Protein AF-A0A3M3B3Z9-F1 (afdb_monomer_lite)

Radius of gyration: 20.74 Å; chains: 1; bounding box: 41×20×55 Å

Secondary structure (DSSP, 8-state):
-HHHHHHHHHHHHHHHHHHHHHHHHTSPP-SS----TT-SS----EE-TT--EE-

Foldseek 3Di:
DVVVVVVVVVVVVVVVVVVVVVVVVPDDDDDDDDDDPPDPDDDDWDADPVGDTDD

Organism: Pseudomonas syringae pv. maculicola (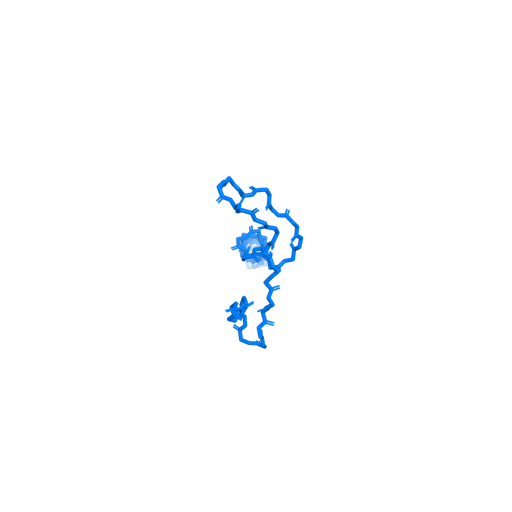NCBI:txid59511)

Sequence (55 aa):
MKRSLVILAIIIAIIAGGAGWYVNSKQPVRDGEIAMSRLQAPVTLRYDERGVPHI

pLDDT: mean 94.89, std 5.29, range [62.84, 98.75]

InterPro domains:
  IPR023343 Penicillin amidase type, domain 1 [G3DSA:1.10.439.10] (13-55)

Structure (mmCIF, N/CA/C/O backbone):
data_AF-A0A3M3B3Z9-F1
#
_entry.id   AF-A0A3M3B3Z9-F1
#
loop_
_atom_site.group_PDB
_atom_site.id
_atom_site.type_symbol
_atom_site.label_atom_id
_atom_site.label_alt_id
_atom_site.label_comp_id
_atom_site.label_asym_id
_atom_site.label_entity_id
_atom_site.label_seq_id
_atom_site.pdbx_PDB_ins_code
_atom_site.Cartn_x
_atom_site.Cartn_y
_atom_site.Cartn_z
_atom_site.occupancy
_atom_site.B_iso_or_equiv
_atom_site.auth_seq_id
_atom_site.auth_comp_id
_atom_site.auth_asym_id
_atom_site.auth_atom_id
_atom_site.pdbx_PDB_model_num
ATOM 1 N N . MET A 1 1 ? -26.608 7.288 30.912 1.00 62.84 1 MET A N 1
ATOM 2 C CA . MET A 1 1 ? -25.775 6.065 30.821 1.00 62.84 1 MET A CA 1
ATOM 3 C C . MET A 1 1 ? -26.007 5.276 29.528 1.00 62.84 1 MET A C 1
ATOM 5 O O . MET A 1 1 ? -25.063 5.139 28.770 1.00 62.84 1 MET A O 1
ATOM 9 N N . LYS A 1 2 ? -27.224 4.813 29.188 1.00 79.56 2 LYS A N 1
ATOM 10 C CA . LYS A 1 2 ? -27.443 4.050 27.931 1.00 79.56 2 LYS A CA 1
ATOM 11 C C . LYS A 1 2 ? -27.166 4.859 26.651 1.00 79.56 2 LYS A C 1
ATOM 13 O O . LYS A 1 2 ? -26.464 4.389 25.770 1.00 79.56 2 LYS A O 1
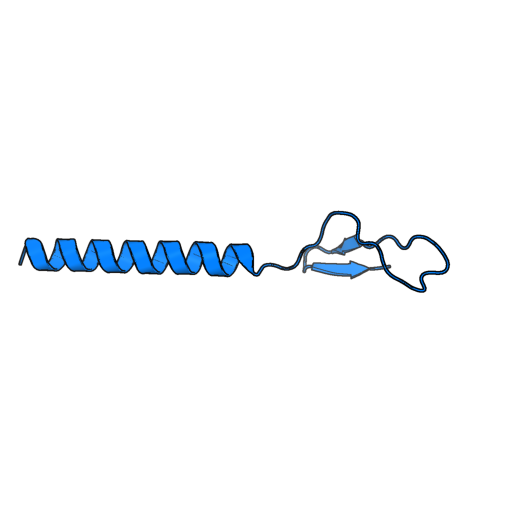ATOM 18 N N . ARG A 1 3 ? -27.658 6.104 26.573 1.00 90.88 3 ARG A N 1
ATOM 19 C CA . ARG A 1 3 ? -27.477 6.965 25.384 1.00 90.88 3 ARG A CA 1
ATOM 20 C C . ARG A 1 3 ? -26.023 7.386 25.155 1.00 90.88 3 ARG A C 1
ATOM 22 O O . ARG A 1 3 ? -25.577 7.400 24.020 1.00 90.88 3 ARG A O 1
ATOM 29 N N . SER A 1 4 ? -25.277 7.676 26.221 1.00 95.06 4 SER A N 1
ATOM 30 C CA . SER A 1 4 ? -23.864 8.063 26.123 1.00 95.06 4 SER A CA 1
ATOM 31 C C . SE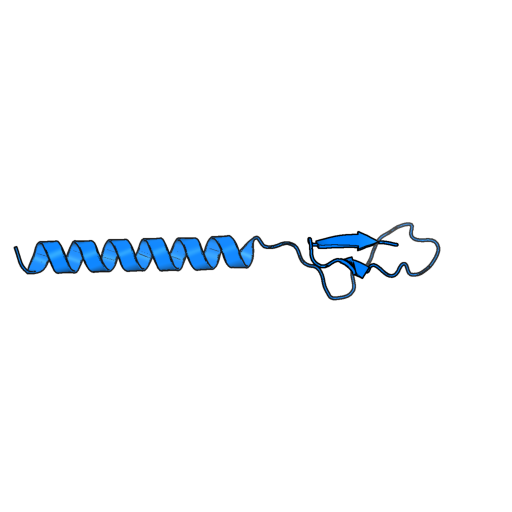R A 1 4 ? -22.984 6.922 25.610 1.00 95.06 4 SER A C 1
ATOM 33 O O . SER A 1 4 ? -22.105 7.163 24.794 1.00 95.06 4 SER A O 1
ATOM 35 N N . LEU A 1 5 ? -23.253 5.679 26.029 1.00 96.38 5 LEU A N 1
ATOM 36 C CA . LEU A 1 5 ? -22.540 4.502 25.521 1.00 96.38 5 LEU A CA 1
ATOM 37 C C . LEU A 1 5 ? -22.845 4.239 24.043 1.00 96.38 5 LEU A C 1
ATOM 39 O O . LEU A 1 5 ? -21.937 3.928 23.282 1.00 96.38 5 LEU A O 1
ATOM 43 N N . VAL A 1 6 ? -24.102 4.419 23.623 1.00 96.81 6 VAL A N 1
ATOM 44 C CA . VAL A 1 6 ? -24.486 4.304 22.207 1.00 96.81 6 VAL A CA 1
ATOM 45 C C . VAL A 1 6 ? -23.786 5.370 21.362 1.00 96.81 6 VAL A C 1
ATOM 47 O O . VAL A 1 6 ? -23.220 5.043 20.325 1.00 96.81 6 VAL A O 1
ATOM 50 N N . ILE A 1 7 ? -23.761 6.626 21.820 1.00 97.44 7 ILE A N 1
ATOM 51 C CA . ILE A 1 7 ? -23.055 7.713 21.123 1.00 97.44 7 ILE A CA 1
ATOM 52 C C . ILE A 1 7 ? -21.560 7.397 21.007 1.00 97.44 7 ILE A C 1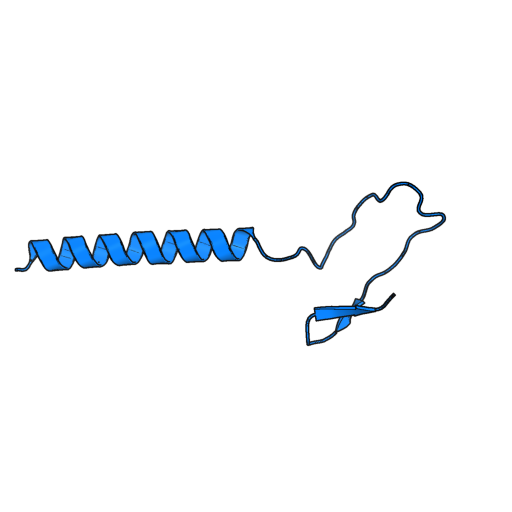
ATOM 54 O O . ILE A 1 7 ? -20.990 7.528 19.928 1.00 97.44 7 ILE A O 1
ATOM 58 N N . LEU A 1 8 ? -20.935 6.932 22.091 1.00 97.75 8 LEU A N 1
ATOM 59 C CA . LEU A 1 8 ? -19.525 6.554 22.077 1.00 97.75 8 LEU A CA 1
ATOM 60 C C . LEU A 1 8 ? -19.249 5.415 21.085 1.00 97.75 8 LEU A C 1
ATOM 62 O O . LEU A 1 8 ? -18.298 5.502 20.312 1.00 97.75 8 LEU A O 1
ATOM 66 N N . ALA A 1 9 ? -20.094 4.382 21.061 1.00 98.00 9 ALA A N 1
ATOM 67 C CA . ALA A 1 9 ? -19.961 3.274 20.118 1.00 98.00 9 ALA A CA 1
ATOM 68 C C . ALA A 1 9 ? -20.057 3.744 18.657 1.00 98.00 9 ALA A C 1
ATOM 70 O O . ALA A 1 9 ? -19.268 3.308 17.821 1.00 98.00 9 ALA A O 1
ATOM 71 N N . ILE A 1 10 ? -20.968 4.677 18.357 1.00 98.38 10 ILE A N 1
ATOM 72 C CA . ILE A 1 10 ? -21.102 5.267 17.017 1.00 98.38 10 ILE A CA 1
ATOM 73 C C . ILE A 1 10 ? -19.841 6.053 16.638 1.00 98.38 10 ILE A C 1
ATOM 75 O O . ILE A 1 10 ? -19.328 5.882 15.535 1.00 98.38 10 ILE A O 1
ATOM 79 N N . ILE A 1 11 ? -19.308 6.876 17.547 1.00 98.62 11 ILE A N 1
ATOM 80 C CA . ILE A 1 11 ? -18.075 7.640 17.299 1.00 98.62 11 ILE A CA 1
ATOM 81 C C . ILE A 1 11 ? -16.909 6.694 16.994 1.00 98.62 11 ILE A C 1
ATOM 83 O O . ILE A 1 11 ? -16.193 6.900 16.015 1.00 98.62 11 ILE A O 1
ATOM 87 N N . ILE A 1 12 ? -16.745 5.631 17.787 1.00 98.69 12 ILE A N 1
ATOM 88 C CA . ILE A 1 12 ? -15.694 4.631 17.567 1.00 98.69 12 ILE A CA 1
ATOM 89 C C . ILE A 1 12 ? -15.864 3.957 16.201 1.00 98.69 12 ILE A C 1
ATOM 91 O O . ILE A 1 12 ? -14.886 3.829 15.466 1.00 98.69 12 ILE A O 1
ATOM 95 N N . ALA A 1 13 ? -17.088 3.570 15.832 1.00 98.69 13 ALA A N 1
ATOM 96 C CA . ALA A 1 13 ? -17.362 2.948 14.538 1.00 98.69 13 ALA A CA 1
ATOM 97 C C . ALA A 1 13 ? -17.012 3.877 13.362 1.00 98.69 13 ALA A C 1
ATOM 99 O O . ALA A 1 13 ? -16.389 3.434 12.397 1.00 98.69 13 ALA A O 1
ATOM 100 N N . ILE A 1 14 ? -17.349 5.167 13.461 1.00 98.75 14 ILE A N 1
ATOM 101 C CA . ILE A 1 14 ? -17.013 6.169 12.438 1.00 98.75 14 ILE A CA 1
ATOM 102 C C . ILE A 1 14 ? -15.495 6.330 12.316 1.00 98.75 14 ILE A C 1
ATOM 104 O O . ILE A 1 14 ? -14.970 6.314 11.204 1.00 98.75 14 ILE A O 1
ATOM 108 N N . ILE A 1 15 ? -14.782 6.450 13.440 1.00 98.75 15 ILE A N 1
ATOM 109 C CA . ILE A 1 15 ? -13.321 6.600 13.438 1.00 98.75 15 ILE A CA 1
ATOM 110 C C . ILE A 1 15 ? -12.654 5.358 12.843 1.00 98.75 15 ILE A C 1
ATOM 112 O O . ILE A 1 15 ? -11.792 5.491 11.978 1.00 98.75 15 ILE A O 1
ATOM 116 N N . ALA A 1 16 ? -13.062 4.159 13.263 1.00 98.62 16 ALA A N 1
ATOM 117 C CA . ALA A 1 16 ? -12.500 2.910 12.759 1.00 98.62 16 ALA A CA 1
ATOM 118 C C . ALA A 1 16 ? -12.760 2.736 11.255 1.00 98.62 16 ALA A C 1
ATOM 120 O O . ALA A 1 16 ? -11.841 2.400 10.508 1.00 98.62 16 ALA A O 1
ATOM 121 N N . GLY A 1 17 ? -13.983 3.024 10.798 1.00 98.56 17 GLY A N 1
ATOM 122 C CA . GLY A 1 17 ? -14.332 2.980 9.378 1.00 98.56 17 GLY A CA 1
ATOM 123 C C . GLY A 1 17 ? -13.539 3.994 8.552 1.00 98.56 17 GLY A C 1
ATOM 124 O O . GLY A 1 17 ? -12.959 3.638 7.527 1.00 98.56 17 GLY A O 1
ATOM 125 N N . GLY A 1 18 ? -13.448 5.238 9.029 1.00 98.50 18 GLY A N 1
ATOM 126 C CA . GLY A 1 18 ? -12.681 6.298 8.374 1.00 98.50 18 GLY A CA 1
ATOM 127 C C . GLY A 1 18 ? -11.184 5.991 8.311 1.00 98.50 18 GLY A C 1
ATOM 128 O O . GLY A 1 18 ? -10.572 6.143 7.256 1.00 98.50 18 GLY A O 1
ATOM 129 N N . ALA A 1 19 ? -10.602 5.495 9.405 1.00 98.38 19 ALA A N 1
ATOM 130 C CA . ALA A 1 19 ? -9.204 5.076 9.449 1.00 98.38 19 ALA A CA 1
ATOM 131 C C . ALA A 1 19 ? -8.938 3.893 8.507 1.00 98.38 19 ALA A C 1
ATOM 133 O O . ALA A 1 19 ? -7.963 3.921 7.758 1.00 98.38 19 ALA A O 1
ATOM 134 N N . GLY A 1 20 ? -9.820 2.889 8.492 1.00 98.31 20 GLY A N 1
ATOM 135 C CA . GLY A 1 20 ? -9.712 1.740 7.593 1.00 98.31 20 GLY A CA 1
ATOM 136 C C . GLY A 1 20 ? -9.757 2.148 6.120 1.00 98.31 20 GLY A C 1
ATOM 137 O O . GLY A 1 20 ? -8.888 1.749 5.344 1.00 98.31 20 GLY A O 1
ATOM 138 N N . TRP A 1 21 ? -10.715 3.002 5.750 1.00 98.25 21 TRP A N 1
ATOM 139 C CA . TRP A 1 21 ? -10.814 3.549 4.396 1.00 98.25 21 TRP A CA 1
ATOM 140 C C . TRP A 1 21 ? -9.576 4.367 4.015 1.00 98.25 21 TRP A C 1
ATOM 142 O O . TRP A 1 21 ? -8.996 4.154 2.950 1.00 98.25 21 TRP A O 1
ATOM 152 N N . TYR A 1 22 ? -9.119 5.250 4.908 1.00 98.00 22 TYR A N 1
ATOM 153 C CA . TYR A 1 22 ? -7.936 6.072 4.675 1.00 98.00 22 TYR A CA 1
ATOM 154 C C . TYR A 1 22 ? -6.687 5.215 4.450 1.00 98.00 22 TYR A C 1
ATOM 156 O O . TYR A 1 22 ? -6.020 5.370 3.429 1.00 98.00 22 TYR A O 1
ATOM 164 N N . VAL A 1 23 ? -6.404 4.267 5.349 1.00 97.62 23 VAL A N 1
ATOM 165 C CA . VAL A 1 23 ? -5.242 3.374 5.236 1.00 97.62 23 VAL A CA 1
ATOM 166 C C . VAL A 1 23 ? -5.305 2.558 3.949 1.00 97.62 23 VAL A C 1
ATOM 16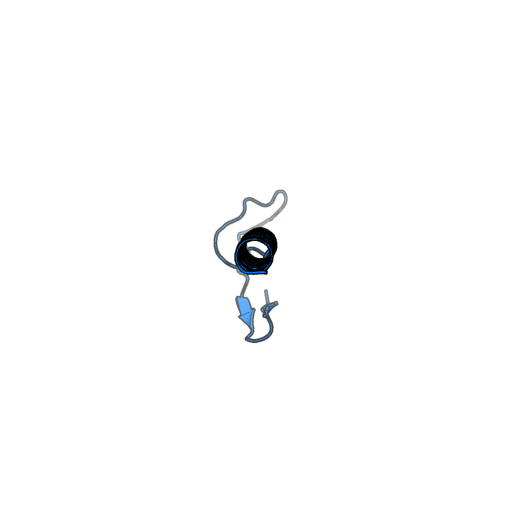8 O O . VAL A 1 23 ? -4.305 2.483 3.242 1.00 97.62 23 VAL A O 1
ATOM 171 N N . ASN A 1 24 ? -6.464 1.984 3.613 1.00 96.12 24 ASN A N 1
ATOM 172 C CA . ASN A 1 24 ? -6.625 1.194 2.394 1.00 96.12 24 ASN A CA 1
ATOM 173 C C . ASN A 1 24 ? -6.403 2.033 1.123 1.00 96.12 24 ASN A C 1
ATOM 175 O O . ASN A 1 24 ? -5.659 1.616 0.241 1.00 96.12 24 ASN A O 1
ATOM 179 N N . SER A 1 25 ? -6.954 3.249 1.071 1.00 95.56 25 SER A N 1
ATOM 180 C CA . SER A 1 25 ? -6.807 4.154 -0.080 1.00 95.56 25 SER A CA 1
ATOM 181 C C . SER A 1 25 ? -5.382 4.681 -0.299 1.00 95.56 25 SER A C 1
ATOM 183 O O . SER A 1 25 ? -5.081 5.226 -1.360 1.00 95.56 25 SER A O 1
ATOM 185 N N . LYS A 1 26 ? -4.510 4.563 0.710 1.00 95.56 26 LYS A N 1
ATOM 186 C CA . LYS A 1 26 ? -3.133 5.075 0.690 1.00 95.56 26 LYS A CA 1
ATOM 187 C C . LYS A 1 26 ? -2.077 3.976 0.558 1.00 95.56 26 LYS A C 1
ATOM 189 O O . LYS A 1 26 ? -0.890 4.267 0.699 1.00 95.56 26 LYS A O 1
ATOM 194 N N . GLN A 1 27 ? -2.476 2.732 0.295 1.00 93.88 27 GLN A N 1
ATOM 195 C CA . GLN A 1 27 ? -1.517 1.652 0.060 1.00 93.88 27 GLN A CA 1
ATOM 196 C C . GLN A 1 27 ? -0.780 1.841 -1.281 1.00 93.88 27 GLN A C 1
ATOM 198 O O . GLN A 1 27 ? -1.357 2.383 -2.226 1.00 93.88 27 GLN A O 1
ATOM 203 N N . PRO A 1 28 ? 0.489 1.403 -1.394 1.00 92.31 28 PRO A N 1
ATOM 204 C CA . PRO A 1 28 ? 1.207 1.406 -2.665 1.00 92.31 28 PRO A CA 1
ATOM 205 C C . PRO A 1 28 ? 0.508 0.538 -3.715 1.00 92.31 28 PRO A C 1
ATOM 207 O O . PRO A 1 28 ? 0.100 -0.586 -3.422 1.00 92.31 28 PRO A O 1
ATOM 210 N N . VAL A 1 29 ? 0.443 1.027 -4.952 1.00 90.94 29 VAL A N 1
ATOM 211 C CA . VAL A 1 29 ? 0.013 0.226 -6.105 1.00 90.94 29 VAL A CA 1
ATOM 212 C C . VAL A 1 29 ? 1.179 -0.670 -6.522 1.00 90.94 29 VAL A C 1
ATOM 214 O O . VAL A 1 29 ? 2.259 -0.164 -6.821 1.00 90.94 29 VAL A O 1
ATOM 217 N N . ARG A 1 30 ? 0.979 -1.993 -6.492 1.00 93.12 30 ARG A N 1
ATOM 218 C CA . ARG A 1 30 ? 2.016 -3.002 -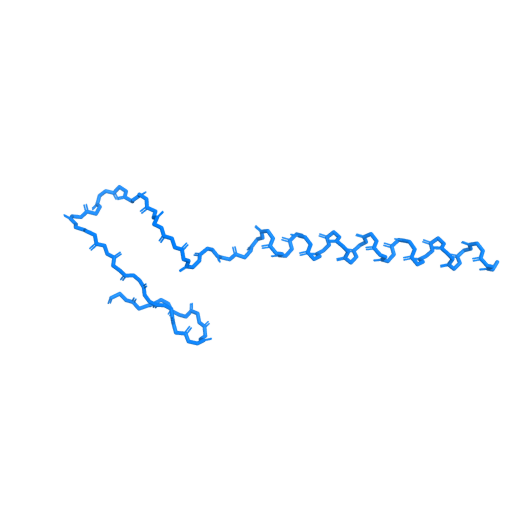6.795 1.00 93.12 30 ARG A CA 1
ATOM 219 C C . ARG A 1 30 ? 1.740 -3.829 -8.047 1.00 93.12 30 ARG A C 1
ATOM 221 O O . ARG A 1 30 ? 2.629 -4.535 -8.502 1.00 93.12 30 ARG A O 1
ATOM 228 N N . ASP A 1 31 ? 0.543 -3.702 -8.603 1.00 92.62 31 ASP A N 1
ATOM 229 C CA . ASP A 1 31 ? 0.100 -4.428 -9.785 1.00 92.62 31 ASP A CA 1
ATOM 230 C C . ASP A 1 31 ? -0.502 -3.457 -10.801 1.00 92.62 31 ASP A C 1
ATOM 232 O O . ASP A 1 31 ? -1.028 -2.398 -10.441 1.00 92.62 31 ASP A O 1
ATOM 236 N N . GLY A 1 32 ? -0.444 -3.846 -12.072 1.00 93.94 32 GLY A N 1
ATOM 237 C CA . GLY A 1 32 ? -0.916 -3.056 -13.203 1.00 93.94 32 GLY A CA 1
ATOM 238 C C . GLY A 1 32 ? 0.219 -2.468 -14.036 1.00 93.94 32 GLY A C 1
ATOM 239 O O . GLY A 1 32 ? 1.397 -2.745 -13.820 1.00 93.94 32 GLY A O 1
ATOM 240 N N . GLU A 1 33 ? -0.159 -1.649 -15.011 1.00 95.06 33 GLU A N 1
ATOM 241 C CA . GLU A 1 33 ? 0.768 -0.988 -15.924 1.00 95.06 33 GLU A CA 1
ATOM 242 C C . GLU A 1 33 ? 0.688 0.525 -15.743 1.00 95.06 33 GLU A C 1
ATOM 244 O O . GLU A 1 33 ? -0.394 1.101 -15.610 1.00 95.06 33 GLU A O 1
ATOM 249 N N . ILE A 1 34 ? 1.848 1.180 -15.744 1.00 94.12 34 ILE A N 1
ATOM 250 C CA . ILE A 1 34 ? 1.946 2.635 -15.651 1.00 94.12 34 ILE A CA 1
ATOM 251 C C . ILE A 1 34 ? 2.777 3.127 -16.828 1.00 94.12 34 ILE A C 1
ATOM 253 O O . ILE A 1 34 ? 3.920 2.715 -17.022 1.00 94.12 34 ILE A O 1
ATOM 257 N N . ALA A 1 35 ? 2.207 4.053 -17.597 1.00 94.62 35 ALA A N 1
ATOM 258 C CA . ALA A 1 35 ? 2.934 4.737 -18.652 1.00 94.62 35 ALA A CA 1
ATOM 259 C C . ALA A 1 35 ? 4.025 5.622 -18.031 1.00 94.62 35 ALA A C 1
ATOM 261 O O . ALA A 1 35 ? 3.734 6.604 -17.345 1.00 94.62 35 ALA A O 1
ATOM 262 N N . MET A 1 36 ? 5.287 5.278 -18.281 1.00 93.19 36 MET A N 1
ATOM 263 C CA . MET A 1 36 ? 6.436 6.020 -17.775 1.00 93.19 36 MET A CA 1
ATOM 264 C C . MET A 1 36 ? 7.208 6.646 -18.934 1.00 93.19 36 MET A C 1
ATOM 266 O O . MET A 1 36 ? 7.712 5.968 -19.829 1.00 93.19 36 MET A O 1
ATOM 270 N N . SER A 1 37 ? 7.300 7.975 -18.919 1.00 95.81 37 SER A N 1
ATOM 271 C CA . SER A 1 37 ? 8.069 8.722 -19.914 1.00 95.81 37 SER A CA 1
ATOM 272 C C . SER A 1 37 ? 9.550 8.336 -19.863 1.00 95.81 37 SER A C 1
ATOM 274 O O . SER A 1 37 ? 10.084 8.149 -18.771 1.00 95.81 37 SER A O 1
ATOM 276 N N . ARG A 1 38 ? 10.227 8.343 -21.018 1.00 95.56 38 ARG A N 1
ATOM 277 C CA . ARG A 1 38 ? 11.677 8.092 -21.165 1.00 95.56 38 ARG A CA 1
ATOM 278 C C . ARG A 1 38 ? 12.145 6.654 -20.906 1.00 95.56 38 ARG A C 1
ATOM 280 O O . ARG A 1 38 ? 13.351 6.418 -20.915 1.00 95.56 38 ARG A O 1
ATOM 287 N N . LEU A 1 39 ? 11.239 5.691 -20.744 1.00 95.12 39 LEU A N 1
ATOM 288 C CA . LEU A 1 39 ? 11.614 4.284 -20.871 1.00 95.12 39 LEU A CA 1
ATOM 289 C C . LEU A 1 39 ? 12.013 3.983 -22.321 1.00 95.12 39 LEU A C 1
ATOM 291 O O . LEU A 1 39 ? 11.297 4.341 -23.253 1.00 95.12 39 LEU A O 1
ATOM 295 N N . GLN A 1 40 ? 13.162 3.330 -22.504 1.00 95.88 40 GLN A N 1
ATOM 296 C CA . GLN A 1 40 ? 13.620 2.878 -23.825 1.00 95.88 40 GLN A CA 1
ATOM 297 C C . GLN A 1 40 ? 12.893 1.601 -24.274 1.00 95.88 40 GLN A C 1
ATOM 299 O O . GLN A 1 40 ? 12.757 1.351 -25.467 1.00 95.88 40 GLN A O 1
ATOM 304 N N . ALA A 1 41 ? 12.424 0.804 -23.313 1.00 94.81 41 ALA A N 1
ATOM 305 C CA . ALA A 1 41 ? 11.674 -0.429 -23.507 1.00 94.81 41 ALA A CA 1
ATOM 306 C C . ALA A 1 41 ? 10.796 -0.702 -22.266 1.00 94.81 41 ALA A C 1
ATOM 308 O O . ALA A 1 41 ? 11.035 -0.094 -21.216 1.00 94.81 41 ALA A O 1
ATOM 309 N N . PRO A 1 42 ? 9.799 -1.602 -22.355 1.00 95.19 42 PRO A N 1
ATOM 310 C CA . PRO A 1 42 ? 9.023 -2.037 -21.196 1.00 95.19 42 PRO A CA 1
ATOM 311 C C . PRO A 1 42 ? 9.913 -2.624 -20.092 1.00 95.19 42 PRO A C 1
ATOM 313 O O . PRO A 1 42 ? 10.848 -3.371 -20.376 1.00 95.19 42 PRO A O 1
ATOM 316 N N . VAL A 1 43 ? 9.599 -2.311 -18.833 1.00 95.19 43 VAL A N 1
ATOM 317 C CA . VAL A 1 43 ? 10.303 -2.826 -17.649 1.00 95.19 43 VAL A CA 1
ATOM 318 C C . VAL A 1 43 ? 9.307 -3.587 -16.786 1.00 95.19 43 VAL A C 1
ATOM 320 O O . VAL A 1 43 ? 8.245 -3.063 -16.457 1.00 95.19 43 VAL A O 1
ATOM 323 N N . THR A 1 44 ? 9.647 -4.824 -16.428 1.00 95.62 44 THR A N 1
ATOM 324 C CA . THR A 1 44 ? 8.825 -5.657 -15.542 1.00 95.62 44 THR A CA 1
ATOM 325 C C . THR A 1 44 ? 9.332 -5.526 -14.113 1.00 95.62 44 THR A C 1
ATOM 327 O O . THR A 1 44 ? 10.531 -5.593 -13.878 1.00 95.62 44 THR A O 1
ATOM 330 N N . LEU A 1 45 ? 8.418 -5.358 -13.160 1.00 94.38 45 LEU A N 1
ATOM 331 C CA . LEU A 1 45 ? 8.721 -5.319 -11.732 1.00 94.38 45 LEU A CA 1
ATOM 332 C C . LEU A 1 45 ? 8.131 -6.554 -11.057 1.00 94.38 45 LEU A C 1
ATOM 334 O O . LEU A 1 45 ? 6.988 -6.929 -11.322 1.00 94.38 45 LEU A O 1
ATOM 338 N N . ARG A 1 46 ? 8.892 -7.171 -10.154 1.00 94.81 46 ARG A N 1
ATOM 339 C CA . ARG A 1 46 ? 8.402 -8.227 -9.263 1.00 94.81 46 ARG A CA 1
ATOM 340 C C . ARG A 1 46 ? 8.644 -7.833 -7.820 1.00 94.81 46 ARG A C 1
ATOM 342 O O . ARG A 1 46 ? 9.763 -7.505 -7.450 1.00 94.81 46 ARG A O 1
ATOM 349 N N . TYR A 1 47 ? 7.608 -7.909 -6.999 1.00 95.06 47 TYR A N 1
ATOM 350 C CA . TYR A 1 47 ? 7.729 -7.683 -5.565 1.00 95.06 47 TYR A CA 1
ATOM 351 C C . TYR A 1 47 ? 7.970 -9.010 -4.841 1.00 95.06 47 TYR A C 1
ATOM 353 O O . TYR A 1 47 ? 7.314 -10.007 -5.144 1.00 95.06 47 TYR A O 1
ATOM 361 N N . ASP A 1 48 ? 8.916 -9.033 -3.902 1.00 94.94 48 ASP A N 1
ATOM 362 C CA . ASP A 1 48 ? 9.090 -10.176 -3.000 1.00 94.94 48 ASP A CA 1
ATOM 363 C C . ASP A 1 48 ? 8.036 -10.188 -1.873 1.00 94.94 48 ASP A C 1
ATOM 365 O O . ASP A 1 48 ? 7.175 -9.311 -1.783 1.00 94.94 48 ASP A O 1
ATOM 369 N N . GLU A 1 49 ? 8.114 -11.174 -0.978 1.00 95.38 49 GLU A N 1
ATOM 370 C CA . GLU A 1 49 ? 7.188 -11.334 0.157 1.00 95.38 49 GLU A CA 1
ATOM 371 C C . GLU A 1 49 ? 7.176 -10.133 1.119 1.00 95.38 49 GLU A C 1
ATOM 373 O O . GLU A 1 49 ? 6.184 -9.890 1.808 1.00 95.38 49 GLU A O 1
ATOM 378 N N . ARG A 1 50 ? 8.262 -9.353 1.163 1.00 94.50 50 ARG A N 1
ATOM 379 C CA . ARG A 1 50 ? 8.375 -8.130 1.975 1.00 94.50 50 ARG A CA 1
ATOM 380 C C . ARG A 1 50 ? 7.951 -6.885 1.193 1.00 94.50 50 ARG A C 1
ATOM 382 O O . ARG A 1 50 ? 7.889 -5.793 1.759 1.00 94.50 50 ARG A O 1
ATOM 389 N N . GLY A 1 51 ? 7.632 -7.036 -0.090 1.00 92.69 51 GLY A N 1
ATOM 390 C CA . GLY A 1 51 ? 7.262 -5.952 -0.985 1.00 92.69 51 GLY A CA 1
ATOM 391 C C . GLY A 1 51 ? 8.451 -5.167 -1.533 1.00 92.69 51 GLY A C 1
ATOM 392 O O . GLY A 1 51 ? 8.265 -4.008 -1.907 1.00 92.69 51 GLY A O 1
ATOM 393 N N . VAL A 1 52 ? 9.652 -5.752 -1.568 1.00 95.69 52 VAL A N 1
ATOM 394 C CA . VAL A 1 52 ? 10.832 -5.141 -2.201 1.00 95.69 52 VAL A CA 1
ATOM 395 C C . VAL A 1 52 ? 10.756 -5.358 -3.719 1.00 95.69 52 VAL A C 1
ATOM 397 O O . VAL A 1 52 ? 10.552 -6.501 -4.133 1.00 95.69 52 VAL A O 1
ATOM 400 N N . PRO A 1 53 ? 10.894 -4.306 -4.552 1.00 96.00 53 PRO A N 1
ATOM 401 C CA . PRO A 1 53 ? 10.876 -4.442 -6.006 1.00 96.00 53 PRO A CA 1
ATOM 402 C C . PRO A 1 53 ? 12.189 -5.029 -6.544 1.00 96.00 53 PRO A C 1
ATOM 404 O O . PRO A 1 53 ? 13.274 -4.587 -6.170 1.00 96.00 53 PRO A O 1
ATOM 407 N N . HIS A 1 54 ? 12.066 -5.966 -7.480 1.00 95.81 54 HIS A N 1
ATOM 408 C CA . HIS A 1 54 ? 13.136 -6.556 -8.287 1.00 95.81 54 HIS A CA 1
ATOM 409 C C . HIS A 1 54 ? 12.843 -6.281 -9.767 1.00 95.81 54 HIS A C 1
ATOM 411 O O . HIS A 1 54 ? 11.696 -6.442 -10.196 1.00 95.81 54 HIS A O 1
ATOM 417 N N . ILE A 1 55 ? 13.859 -5.842 -10.514 1.00 92.56 55 ILE A N 1
ATOM 418 C CA . ILE A 1 55 ? 13.794 -5.441 -11.931 1.00 92.56 55 ILE A CA 1
ATOM 419 C C . ILE A 1 55 ? 14.754 -6.309 -12.737 1.00 92.56 55 ILE A C 1
ATOM 421 O O . ILE A 1 55 ? 15.899 -6.474 -12.257 1.00 92.56 55 ILE A O 1
#